Protein AF-A0A1F5R0N8-F1 (afdb_monomer_lite)

Radius of gyration: 27.35 Å; chains: 1; bounding box: 34×76×38 Å

Secondary structure (DSSP, 8-state):
--TTHHHHHHHHHHHHGGG---------------------S--PPP--S-HHHHHHHHHHHTPPP--------

Foldseek 3Di:
DPVPPVVVVVVVVVVVVPPPPPPPPPDPDPPPVPPPCPDPDDDDDDDPPCPPVQVVVCVVVVHDGDDDDDDPD

pLDDT: mean 72.75, std 16.83, range [48.09, 97.31]

Structure (mmCIF, N/CA/C/O backbone):
data_AF-A0A1F5R0N8-F1
#
_entry.id   AF-A0A1F5R0N8-F1
#
loop_
_atom_site.group_PDB
_atom_site.id
_atom_site.type_symbol
_atom_site.label_atom_id
_atom_site.label_alt_id
_atom_site.label_comp_id
_atom_site.label_asym_id
_atom_site.label_entity_id
_atom_site.label_seq_id
_atom_site.pdbx_PDB_ins_code
_atom_site.Cartn_x
_atom_site.Cartn_y
_atom_site.Cartn_z
_atom_site.occupancy
_atom_site.B_iso_or_equiv
_atom_site.auth_seq_id
_atom_site.auth_comp_id
_atom_site.auth_asym_id
_atom_site.auth_atom_id
_atom_site.pdbx_PDB_model_num
ATOM 1 N N . MET A 1 1 ? -5.706 65.391 -20.373 1.00 56.56 1 MET A N 1
ATOM 2 C CA . MET A 1 1 ? -5.255 65.076 -18.996 1.00 56.56 1 MET A CA 1
ATOM 3 C C . MET A 1 1 ? -5.672 63.655 -18.577 1.00 56.56 1 MET A C 1
ATOM 5 O O . MET A 1 1 ? -6.416 63.509 -17.624 1.00 56.56 1 MET A O 1
ATOM 9 N N . ILE A 1 2 ? -5.248 62.596 -19.292 1.00 59.06 2 ILE A N 1
ATOM 10 C CA . ILE A 1 2 ? -5.668 61.193 -18.997 1.00 59.06 2 ILE A CA 1
ATOM 11 C C . ILE A 1 2 ? -4.483 60.194 -19.048 1.00 59.06 2 ILE A C 1
ATOM 13 O O . ILE A 1 2 ? -4.579 59.068 -18.578 1.00 59.06 2 ILE A O 1
ATOM 17 N N . ARG A 1 3 ? -3.305 60.603 -19.542 1.00 57.28 3 ARG A N 1
ATOM 18 C CA . ARG A 1 3 ? -2.161 59.693 -19.765 1.00 57.28 3 ARG A CA 1
ATOM 19 C C . ARG A 1 3 ? -1.333 59.366 -18.510 1.00 57.28 3 ARG A C 1
ATOM 21 O O . ARG A 1 3 ? -0.510 58.464 -18.571 1.00 57.28 3 ARG A O 1
ATOM 28 N N . GLY A 1 4 ? -1.551 60.064 -17.390 1.00 55.75 4 GLY A N 1
ATOM 29 C CA . GLY A 1 4 ? -0.780 59.875 -16.149 1.00 55.75 4 GLY A CA 1
ATOM 30 C C . GLY A 1 4 ? -1.383 58.884 -15.144 1.00 55.75 4 GLY A C 1
ATOM 31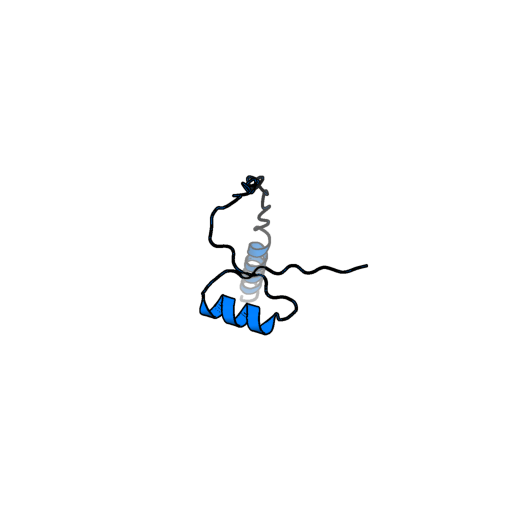 O O . GLY A 1 4 ? -0.641 58.194 -14.451 1.00 55.75 4 GLY A O 1
ATOM 32 N N . SER A 1 5 ? -2.716 58.756 -15.083 1.00 57.09 5 SER A N 1
ATOM 33 C CA . SER A 1 5 ? -3.375 57.939 -14.045 1.00 57.09 5 SER A CA 1
ATOM 34 C C . SER A 1 5 ? -3.328 56.436 -14.309 1.00 57.09 5 SER A C 1
ATOM 36 O O . SER A 1 5 ? -3.330 55.663 -13.358 1.00 57.09 5 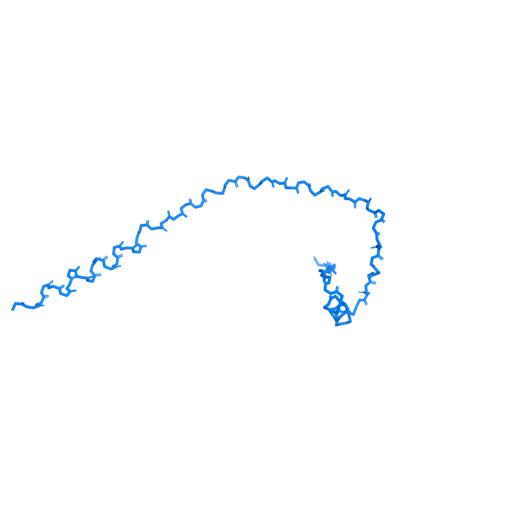SER A O 1
ATOM 38 N N . CYS A 1 6 ? -3.231 56.003 -15.571 1.00 49.78 6 CYS A N 1
ATOM 39 C CA . CYS A 1 6 ? -3.115 54.573 -15.884 1.00 49.78 6 CYS A CA 1
ATOM 40 C C . CYS A 1 6 ? -1.728 54.016 -15.518 1.00 49.78 6 CYS A C 1
ATOM 42 O O . CYS A 1 6 ? -1.612 52.871 -15.090 1.00 49.78 6 CYS A O 1
ATOM 44 N N . PHE A 1 7 ? -0.678 54.837 -15.640 1.00 55.72 7 PHE A N 1
ATOM 45 C CA . PHE A 1 7 ? 0.695 54.401 -15.372 1.00 55.72 7 PHE A CA 1
ATOM 46 C C . PHE A 1 7 ? 0.955 54.219 -13.870 1.00 55.72 7 PHE A C 1
ATOM 48 O O . PHE A 1 7 ? 1.579 53.244 -13.461 1.00 55.72 7 PHE A O 1
ATOM 55 N N . LEU A 1 8 ? 0.400 55.103 -13.033 1.00 57.50 8 LEU A N 1
ATOM 56 C CA . LEU A 1 8 ? 0.506 54.997 -11.574 1.00 57.50 8 LEU A CA 1
ATOM 57 C C . LEU A 1 8 ? -0.253 53.785 -11.009 1.00 57.50 8 LEU A C 1
ATOM 59 O O . LEU A 1 8 ? 0.216 53.165 -10.056 1.00 57.50 8 LEU A O 1
ATOM 63 N N . LEU A 1 9 ? -1.377 53.395 -11.621 1.00 56.38 9 LEU A N 1
ATOM 64 C CA . LEU A 1 9 ? -2.145 52.222 -11.185 1.00 56.38 9 LEU A CA 1
ATOM 65 C C . LEU A 1 9 ? -1.421 50.899 -11.493 1.00 56.38 9 LEU A C 1
ATOM 67 O O . LEU A 1 9 ? -1.525 49.941 -10.730 1.00 56.38 9 LEU A O 1
ATOM 71 N N . LEU A 1 10 ? -0.645 50.858 -12.580 1.00 55.19 10 LEU A N 1
ATOM 72 C CA . LEU A 1 10 ? 0.067 49.657 -13.022 1.00 55.19 10 LEU A CA 1
ATOM 73 C C . LEU A 1 10 ? 1.346 49.395 -12.200 1.00 55.19 10 LEU A C 1
ATOM 75 O O . LEU A 1 10 ? 1.668 48.243 -11.916 1.00 55.19 10 LEU A O 1
ATOM 79 N N . VAL A 1 11 ? 2.022 50.452 -11.727 1.00 59.47 11 VAL A N 1
ATOM 80 C CA . VAL A 1 11 ? 3.170 50.331 -10.803 1.00 59.47 11 VAL A CA 1
ATOM 81 C C . VAL A 1 11 ? 2.722 49.885 -9.402 1.00 59.47 11 VAL A C 1
ATOM 83 O O . VAL A 1 11 ? 3.411 49.092 -8.762 1.00 59.47 11 VAL A O 1
ATOM 86 N N . ALA A 1 12 ? 1.540 50.310 -8.940 1.00 56.56 12 ALA A N 1
ATOM 87 C CA . ALA A 1 12 ? 1.002 49.891 -7.642 1.00 56.56 12 ALA A CA 1
ATOM 88 C C . ALA A 1 12 ? 0.616 48.396 -7.597 1.00 56.56 12 ALA A C 1
ATOM 90 O O . ALA A 1 12 ? 0.823 47.740 -6.577 1.00 56.56 12 ALA A O 1
ATOM 91 N N . LEU A 1 13 ? 0.119 47.832 -8.704 1.00 55.72 13 LEU A N 1
ATOM 92 C CA . LEU A 1 13 ? -0.234 46.407 -8.803 1.00 55.72 13 LEU A CA 1
ATOM 93 C C . LEU A 1 13 ? 0.993 45.481 -8.861 1.00 55.72 13 LEU A C 1
ATOM 95 O O . LEU A 1 13 ? 0.964 44.402 -8.274 1.00 55.72 13 LEU A O 1
ATOM 99 N N . LEU A 1 14 ? 2.090 45.911 -9.495 1.00 57.06 14 LEU A N 1
ATOM 100 C CA . LEU A 1 14 ? 3.353 45.155 -9.507 1.00 57.06 14 LEU A CA 1
ATOM 101 C C . LEU A 1 14 ? 4.125 45.265 -8.184 1.00 57.06 14 LEU A C 1
ATOM 103 O O . LEU A 1 14 ? 4.880 44.357 -7.837 1.00 57.06 14 LEU A O 1
ATOM 107 N N . GLY A 1 15 ? 3.898 46.335 -7.416 1.00 55.50 15 GLY A N 1
ATOM 108 C CA . GLY A 1 15 ? 4.462 46.495 -6.081 1.00 55.50 15 GLY A CA 1
ATOM 109 C C . GLY A 1 15 ? 4.012 45.395 -5.120 1.00 55.50 15 GLY A C 1
ATOM 110 O O . GLY A 1 15 ? 4.856 44.855 -4.414 1.00 55.50 15 GLY A O 1
ATOM 111 N N . VAL A 1 16 ? 2.725 45.013 -5.130 1.00 50.75 16 VAL A N 1
ATOM 112 C CA . VAL A 1 16 ? 2.110 44.057 -4.175 1.00 50.75 16 VAL A CA 1
ATOM 113 C C . VAL A 1 16 ? 2.671 42.632 -4.261 1.00 50.75 16 VAL A C 1
ATOM 115 O O . VAL A 1 16 ? 2.707 41.909 -3.264 1.00 50.75 16 VAL A O 1
ATOM 118 N N . CYS A 1 17 ? 3.201 42.224 -5.415 1.00 48.09 17 CYS A N 1
ATOM 119 C CA . CYS A 1 17 ? 3.802 40.898 -5.578 1.00 48.09 17 CYS A CA 1
ATOM 120 C C . CYS A 1 17 ? 5.220 40.785 -4.984 1.00 48.09 17 CYS A C 1
ATOM 122 O O . CYS A 1 17 ? 5.687 39.671 -4.753 1.00 48.09 17 CYS A O 1
ATOM 124 N N . ALA A 1 18 ? 5.896 41.904 -4.693 1.00 51.88 18 ALA A N 1
ATOM 125 C CA . ALA A 1 18 ? 7.293 41.907 -4.246 1.00 51.88 18 ALA A CA 1
ATOM 126 C C . ALA A 1 18 ? 7.492 41.773 -2.718 1.00 51.88 18 ALA A C 1
ATOM 128 O O . ALA A 1 18 ? 8.632 41.733 -2.265 1.00 51.88 18 ALA A O 1
ATOM 129 N N . HIS A 1 19 ? 6.425 41.702 -1.908 1.00 51.91 19 HIS A N 1
ATOM 130 C CA . HIS A 1 19 ? 6.526 41.721 -0.433 1.00 51.91 19 HIS A CA 1
ATOM 131 C C . HIS A 1 19 ? 5.927 40.516 0.308 1.00 51.91 19 HIS A C 1
ATOM 133 O O . HIS A 1 19 ? 5.702 40.574 1.515 1.00 51.91 19 HIS A O 1
ATOM 139 N N . ARG A 1 20 ? 5.748 39.370 -0.355 1.00 52.25 20 ARG A N 1
ATOM 140 C CA . ARG A 1 20 ? 5.594 38.086 0.357 1.00 52.25 20 ARG A CA 1
ATOM 141 C C . ARG A 1 20 ? 6.675 37.088 -0.023 1.00 52.25 20 ARG A C 1
ATOM 143 O O . ARG A 1 20 ? 6.401 35.972 -0.447 1.00 52.25 20 ARG A O 1
ATOM 150 N N . THR A 1 21 ? 7.920 37.442 0.256 1.00 55.78 21 THR A N 1
ATOM 151 C CA . THR A 1 21 ? 8.881 36.443 0.726 1.00 55.78 21 THR A CA 1
ATOM 152 C C . THR A 1 21 ? 8.435 35.986 2.117 1.00 55.78 21 THR A C 1
ATOM 154 O O . THR A 1 21 ? 8.908 36.471 3.140 1.00 55.78 21 THR A O 1
ATOM 157 N N . HIS A 1 22 ? 7.488 35.045 2.177 1.00 52.66 22 HIS A N 1
ATOM 158 C CA . HIS A 1 22 ? 7.370 34.199 3.360 1.00 52.66 22 HIS A CA 1
ATOM 159 C C . HIS A 1 22 ? 8.619 33.319 3.381 1.00 52.66 22 HIS A C 1
ATOM 161 O O . HIS A 1 22 ? 8.656 32.247 2.779 1.00 52.66 22 HIS A O 1
ATOM 167 N N . ALA A 1 23 ? 9.661 33.798 4.057 1.00 54.09 23 ALA A N 1
ATOM 168 C CA . ALA A 1 23 ? 10.680 32.925 4.600 1.00 54.09 23 ALA A CA 1
ATOM 169 C C . ALA A 1 23 ? 9.959 31.993 5.579 1.00 54.09 23 ALA A C 1
ATOM 171 O O . ALA A 1 23 ? 9.656 32.352 6.717 1.00 54.09 23 ALA A O 1
ATOM 172 N N . ALA A 1 24 ? 9.582 30.817 5.086 1.00 56.72 24 ALA A N 1
ATOM 173 C CA . ALA A 1 24 ? 9.168 29.715 5.921 1.00 56.72 24 ALA A CA 1
ATOM 174 C C . ALA A 1 24 ? 10.394 29.318 6.745 1.00 56.72 24 ALA A C 1
ATOM 176 O O . ALA A 1 24 ? 11.225 28.527 6.306 1.00 56.72 24 ALA A O 1
ATOM 177 N N . T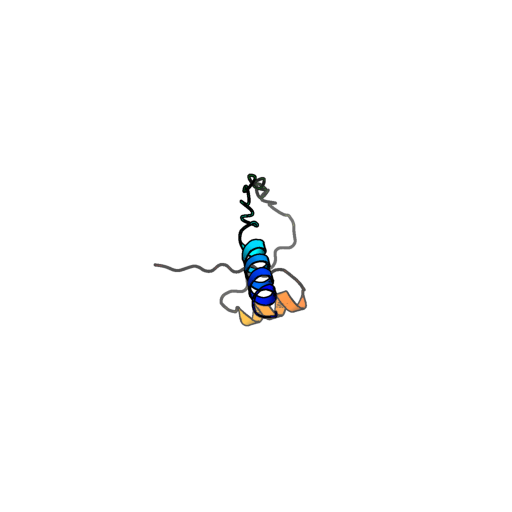HR A 1 25 ? 10.529 29.902 7.935 1.00 58.75 25 THR A N 1
ATOM 178 C CA . THR A 1 25 ? 11.331 29.305 8.994 1.00 58.75 25 THR A CA 1
ATOM 179 C C . THR A 1 25 ? 10.737 27.926 9.228 1.00 58.75 25 THR A C 1
ATOM 181 O O . THR A 1 25 ? 9.679 27.784 9.843 1.00 58.75 25 THR A O 1
ATOM 184 N N . ALA A 1 26 ? 11.384 26.909 8.665 1.00 61.78 26 ALA A N 1
ATOM 185 C CA . ALA A 1 26 ? 11.152 25.529 9.025 1.00 61.78 26 ALA A CA 1
ATOM 186 C C . ALA A 1 26 ? 11.541 25.392 10.500 1.00 61.78 26 ALA A C 1
ATOM 188 O O . ALA A 1 26 ? 12.700 25.167 10.840 1.00 61.78 26 ALA A O 1
ATOM 189 N N . ALA A 1 27 ? 10.569 25.588 11.391 1.00 68.00 27 ALA A N 1
ATOM 190 C CA . ALA A 1 27 ? 10.670 25.067 12.740 1.00 68.00 27 ALA A CA 1
ATOM 191 C C . ALA A 1 27 ? 10.962 23.562 12.619 1.00 68.00 27 ALA A C 1
ATOM 193 O O . ALA A 1 27 ? 10.375 22.916 11.739 1.00 68.00 27 ALA A O 1
ATOM 194 N N . PRO A 1 28 ? 11.851 22.986 13.446 1.00 65.50 28 PRO A N 1
ATOM 195 C CA . PRO A 1 28 ? 12.051 21.549 13.438 1.00 65.50 28 PRO A CA 1
ATOM 196 C C . PRO A 1 28 ? 10.691 20.906 13.702 1.00 65.50 28 PRO A C 1
ATOM 198 O O . PRO A 1 28 ? 10.102 21.067 14.774 1.00 65.50 28 PRO A O 1
ATOM 201 N N . ARG A 1 29 ? 10.151 20.221 12.687 1.00 69.44 29 ARG A N 1
ATOM 202 C CA . ARG A 1 29 ? 9.018 19.322 12.876 1.00 69.44 29 ARG A CA 1
ATOM 203 C C . ARG A 1 29 ? 9.455 18.388 14.002 1.00 69.44 29 ARG A C 1
ATOM 205 O O . ARG A 1 29 ? 10.528 17.806 13.850 1.00 69.44 29 ARG A O 1
ATOM 212 N N . PRO A 1 30 ? 8.707 18.257 15.114 1.00 67.38 30 PRO A N 1
ATOM 213 C CA . PRO A 1 30 ? 9.040 17.235 16.085 1.00 67.38 30 PRO A CA 1
ATOM 214 C C . PRO A 1 30 ? 9.045 15.932 15.302 1.00 67.38 30 PRO A C 1
ATOM 216 O O . PRO A 1 30 ? 8.025 15.549 14.716 1.00 67.38 30 PRO A O 1
ATOM 219 N N . GLU A 1 31 ? 10.227 15.334 15.192 1.00 62.75 31 GLU A N 1
ATOM 220 C CA . GLU A 1 31 ? 10.383 13.995 14.677 1.00 62.75 31 GLU A CA 1
ATOM 221 C C . GLU A 1 31 ? 9.484 13.153 15.561 1.00 62.75 31 GLU A C 1
ATOM 223 O O . GLU A 1 31 ? 9.754 12.929 16.742 1.00 62.75 31 GLU A O 1
ATOM 228 N N . ARG A 1 32 ? 8.313 12.805 15.029 1.00 65.06 32 ARG A N 1
ATOM 229 C CA . ARG A 1 32 ? 7.426 11.874 15.691 1.00 65.06 32 ARG A CA 1
ATOM 230 C C . ARG A 1 32 ? 8.164 10.563 15.546 1.00 65.06 32 ARG A C 1
ATOM 232 O O . ARG A 1 32 ? 7.962 9.880 14.547 1.00 65.06 32 ARG A O 1
ATOM 239 N N . ALA A 1 33 ? 9.074 10.299 16.485 1.00 62.19 33 ALA A N 1
ATOM 240 C CA . ALA A 1 33 ? 9.745 9.029 16.641 1.00 62.19 33 ALA A CA 1
ATOM 241 C C . ALA A 1 33 ? 8.633 7.998 16.520 1.00 62.19 33 ALA A C 1
ATOM 243 O O . ALA A 1 33 ? 7.709 7.970 17.343 1.00 62.19 33 ALA A O 1
ATOM 244 N N . GLY A 1 34 ? 8.618 7.304 15.384 1.00 58.59 34 GLY A N 1
ATOM 245 C CA . GLY A 1 34 ? 7.593 6.336 15.0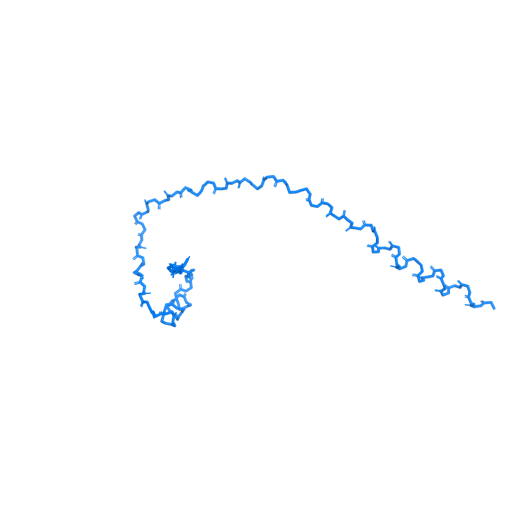73 1.00 58.59 34 GLY A CA 1
ATOM 246 C C . GLY A 1 34 ? 7.740 5.264 16.124 1.00 58.59 34 GLY A C 1
ATOM 247 O O . GLY A 1 34 ? 8.622 4.422 16.012 1.00 58.59 34 GLY A O 1
ATOM 248 N N . ALA A 1 35 ? 6.947 5.348 17.192 1.00 63.47 35 ALA A N 1
ATOM 249 C CA . ALA A 1 35 ? 6.864 4.284 18.162 1.00 63.47 35 ALA A CA 1
ATOM 250 C C . ALA A 1 35 ? 6.444 3.061 17.354 1.00 63.47 35 ALA A C 1
ATOM 252 O O . ALA A 1 35 ? 5.305 3.003 16.882 1.00 63.47 35 ALA A O 1
ATOM 253 N N . VAL A 1 36 ? 7.388 2.146 17.127 1.00 59.66 36 VAL A N 1
ATOM 254 C CA . VAL A 1 36 ? 7.126 0.864 16.489 1.00 59.66 36 VAL A CA 1
ATOM 255 C C . VAL A 1 36 ? 6.181 0.156 17.440 1.00 59.66 36 VAL A C 1
ATOM 257 O O . VAL A 1 36 ? 6.571 -0.386 18.471 1.00 59.66 36 VAL A O 1
ATOM 260 N N . ARG A 1 37 ? 4.886 0.277 17.157 1.00 64.56 37 ARG A N 1
ATOM 261 C CA . ARG A 1 37 ? 3.873 -0.537 17.797 1.00 64.56 37 ARG A CA 1
ATOM 262 C C . ARG A 1 37 ? 4.074 -1.917 17.197 1.00 64.56 37 ARG A C 1
ATOM 264 O O . ARG A 1 37 ? 3.571 -2.188 16.112 1.00 64.56 37 ARG A O 1
ATOM 271 N N . SER A 1 38 ? 4.847 -2.755 17.880 1.00 61.41 38 SER A N 1
ATOM 272 C CA . SER A 1 38 ? 4.769 -4.205 17.719 1.00 61.41 38 SER A CA 1
ATOM 273 C C . SER A 1 38 ? 3.362 -4.589 18.158 1.00 61.41 38 SER A C 1
ATOM 275 O O . SER A 1 38 ? 3.101 -4.768 19.341 1.00 61.41 38 SER A O 1
ATOM 277 N N . GLY A 1 39 ? 2.407 -4.465 17.243 1.00 59.94 39 GLY A N 1
ATOM 278 C CA . GLY A 1 39 ? 0.998 -4.537 17.575 1.00 59.94 39 GLY A CA 1
ATOM 279 C C . GLY A 1 39 ? 0.504 -5.970 17.496 1.00 59.94 39 GLY A C 1
ATOM 280 O O . GLY A 1 39 ? 0.549 -6.553 16.419 1.00 59.94 39 GLY A O 1
ATOM 281 N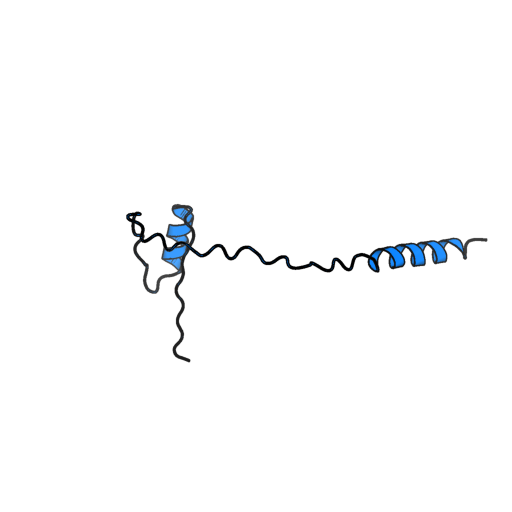 N . GLU A 1 40 ? -0.138 -6.452 18.561 1.00 69.88 40 GLU A N 1
ATOM 282 C CA . GLU A 1 40 ? -1.202 -7.475 18.528 1.00 69.88 40 GLU A CA 1
ATOM 283 C C . GLU A 1 40 ? -2.433 -7.055 17.675 1.00 69.88 40 GLU A C 1
ATOM 285 O O . GLU A 1 40 ? -3.551 -7.530 17.871 1.00 69.88 40 GLU A O 1
ATOM 290 N N . GLY A 1 41 ? -2.270 -6.126 16.729 1.00 72.25 41 GLY A N 1
ATOM 291 C CA . GLY A 1 41 ? -3.318 -5.731 15.800 1.00 72.25 41 GLY A CA 1
ATOM 292 C C . GLY A 1 41 ? -3.529 -6.802 14.725 1.00 72.25 41 GLY A C 1
ATOM 293 O O . GLY A 1 41 ? -2.602 -7.550 14.412 1.00 72.25 41 GLY A O 1
ATOM 294 N N . PRO A 1 42 ? -4.728 -6.880 14.123 1.00 74.19 42 PRO A N 1
ATOM 295 C CA . PRO A 1 42 ? -4.980 -7.811 13.033 1.00 74.19 42 PRO A CA 1
ATOM 296 C C . PRO A 1 42 ? -3.968 -7.598 11.899 1.00 74.19 42 PRO A C 1
ATOM 298 O O . PRO A 1 42 ? -3.916 -6.530 11.287 1.00 74.19 42 PRO A O 1
ATOM 301 N N . VAL A 1 43 ? -3.164 -8.629 11.630 1.00 80.00 43 VAL A N 1
ATOM 302 C CA . VAL A 1 43 ? -2.172 -8.629 10.552 1.00 80.00 43 VAL A CA 1
ATOM 303 C C . VAL A 1 43 ? -2.909 -8.779 9.226 1.00 80.00 43 VAL A C 1
ATOM 305 O O . VAL A 1 43 ? -3.555 -9.795 8.964 1.00 80.00 43 VAL A O 1
ATOM 308 N N . LEU A 1 44 ? -2.837 -7.747 8.385 1.00 81.62 44 LEU A N 1
ATOM 309 C CA . LEU A 1 44 ? -3.334 -7.825 7.015 1.00 81.62 44 LEU A CA 1
ATOM 310 C C . LEU A 1 44 ? -2.346 -8.646 6.174 1.00 81.62 44 LEU A C 1
ATOM 312 O O . LEU A 1 44 ? -1.153 -8.338 6.188 1.00 81.62 44 LEU A O 1
ATOM 316 N N . PRO A 1 45 ? -2.814 -9.668 5.437 1.00 84.69 45 PRO A N 1
ATOM 317 C CA . PRO A 1 45 ? -1.938 -10.446 4.576 1.00 84.69 45 PRO A CA 1
ATOM 318 C C . PRO A 1 45 ? -1.398 -9.569 3.444 1.00 84.69 45 PRO A C 1
ATOM 320 O O . PRO A 1 45 ? -2.147 -8.807 2.826 1.00 84.69 45 PRO A O 1
ATOM 323 N N . PHE A 1 46 ? -0.102 -9.703 3.163 1.00 89.56 46 PHE A N 1
ATOM 324 C CA . PHE A 1 46 ? 0.524 -9.067 2.010 1.00 89.56 46 PHE A CA 1
ATOM 325 C C . PHE A 1 46 ? 0.106 -9.789 0.723 1.00 89.56 46 PHE A C 1
ATOM 327 O O . PHE A 1 46 ? 0.037 -11.017 0.687 1.00 89.56 46 PHE A O 1
ATOM 334 N N . ILE A 1 47 ? -0.197 -9.028 -0.328 1.00 90.88 47 ILE A N 1
ATOM 335 C CA . ILE A 1 47 ? -0.584 -9.572 -1.633 1.00 90.88 47 ILE A CA 1
ATOM 336 C C . ILE A 1 47 ? 0.635 -9.460 -2.545 1.00 90.88 47 ILE A C 1
ATOM 338 O O . ILE A 1 47 ? 0.999 -8.355 -2.941 1.00 90.88 47 ILE A O 1
ATOM 342 N N . GLN A 1 48 ? 1.261 -10.597 -2.855 1.00 93.06 48 GLN A N 1
ATOM 343 C CA . GLN A 1 48 ? 2.396 -10.655 -3.778 1.00 93.06 48 GLN A CA 1
ATOM 344 C C . GLN A 1 48 ? 1.954 -10.345 -5.213 1.00 93.06 48 GLN A C 1
ATOM 346 O O . GLN A 1 48 ? 0.929 -10.860 -5.658 1.00 93.06 48 GLN A O 1
ATOM 351 N N . ASP A 1 49 ? 2.745 -9.526 -5.912 1.00 90.31 49 ASP A N 1
ATOM 352 C CA . ASP A 1 49 ? 2.742 -9.314 -7.371 1.00 90.31 49 ASP A CA 1
ATOM 353 C C . ASP A 1 49 ? 1.406 -8.909 -8.031 1.00 90.31 49 ASP A C 1
ATOM 355 O O . ASP A 1 49 ? 1.317 -8.806 -9.253 1.00 90.31 49 ASP A O 1
ATOM 359 N N . ASP A 1 50 ? 0.366 -8.613 -7.246 1.00 94.00 50 ASP A N 1
ATOM 360 C CA . ASP A 1 50 ? -0.962 -8.240 -7.738 1.00 94.00 50 ASP A CA 1
ATOM 361 C C . ASP A 1 50 ? -1.428 -6.917 -7.124 1.00 94.00 50 ASP A C 1
ATOM 363 O O . ASP A 1 50 ? -2.251 -6.834 -6.201 1.00 94.00 50 ASP A O 1
ATOM 367 N N . TYR A 1 51 ? -0.879 -5.842 -7.684 1.00 93.19 51 TYR A N 1
ATOM 368 C CA . TYR A 1 51 ? -1.226 -4.481 -7.299 1.00 93.19 51 TYR A CA 1
ATOM 369 C C . TYR A 1 51 ? -2.710 -4.162 -7.538 1.00 93.19 51 TYR A C 1
ATOM 371 O O . TYR A 1 51 ? -3.338 -3.481 -6.723 1.00 93.19 51 TYR A O 1
ATOM 379 N N . ALA A 1 52 ? -3.299 -4.665 -8.628 1.00 96.50 52 ALA A N 1
ATOM 380 C CA . ALA A 1 52 ? -4.682 -4.360 -8.990 1.00 96.50 52 ALA A CA 1
ATOM 381 C C . ALA A 1 52 ? -5.665 -4.893 -7.937 1.00 96.50 52 ALA A C 1
ATOM 383 O O . ALA A 1 52 ? -6.554 -4.168 -7.472 1.00 96.50 52 ALA A O 1
ATOM 384 N N . LYS A 1 53 ? -5.459 -6.135 -7.492 1.00 95.12 53 LYS A N 1
ATOM 385 C CA . LYS A 1 53 ? -6.243 -6.751 -6.422 1.00 95.12 53 LYS A CA 1
ATOM 386 C C . LYS A 1 53 ? -6.029 -6.059 -5.081 1.00 95.12 53 LYS A C 1
ATOM 388 O O . LYS A 1 53 ? -7.005 -5.810 -4.369 1.00 95.12 53 LYS A O 1
ATOM 393 N N . ALA A 1 54 ? -4.786 -5.713 -4.743 1.00 94.56 54 ALA A N 1
ATOM 394 C CA . ALA A 1 54 ? -4.480 -4.993 -3.510 1.00 94.56 54 ALA A CA 1
ATOM 395 C C . ALA A 1 54 ? -5.190 -3.631 -3.454 1.00 94.56 54 ALA A C 1
ATOM 397 O O . ALA A 1 54 ? -5.812 -3.293 -2.443 1.00 94.56 54 ALA A O 1
ATOM 398 N N . LEU A 1 55 ? -5.189 -2.890 -4.567 1.00 95.94 55 LEU A N 1
ATOM 399 C CA . LEU A 1 55 ? -5.872 -1.605 -4.674 1.00 95.94 55 LEU A CA 1
ATOM 400 C C . LEU A 1 55 ? -7.391 -1.752 -4.516 1.00 95.94 55 LEU A C 1
ATOM 402 O O . LEU A 1 55 ? -8.001 -0.993 -3.759 1.00 95.94 55 LEU A O 1
ATOM 406 N N . ALA A 1 56 ? -8.006 -2.736 -5.180 1.00 97.06 56 ALA A N 1
ATOM 407 C CA . ALA A 1 56 ? -9.442 -2.988 -5.065 1.00 97.06 56 ALA A CA 1
ATOM 408 C C . ALA A 1 56 ? -9.855 -3.308 -3.616 1.00 97.06 56 ALA A C 1
ATOM 410 O O . ALA A 1 56 ? -10.820 -2.737 -3.100 1.00 97.06 56 ALA A O 1
ATOM 411 N N . LEU A 1 57 ? -9.089 -4.159 -2.926 1.00 93.94 57 LEU A N 1
ATOM 412 C CA . LEU A 1 57 ? -9.343 -4.533 -1.532 1.00 93.94 57 LEU A CA 1
ATOM 413 C C . LEU A 1 57 ? -9.152 -3.362 -0.565 1.00 93.94 57 LEU A C 1
ATOM 415 O O . LEU A 1 57 ? -9.992 -3.159 0.315 1.00 93.94 57 LEU A O 1
ATOM 419 N N . ALA A 1 58 ? -8.091 -2.571 -0.737 1.00 95.19 58 ALA A N 1
ATOM 420 C CA . ALA A 1 58 ? -7.840 -1.394 0.089 1.00 95.19 58 ALA A CA 1
ATOM 421 C C . ALA A 1 58 ? -8.965 -0.358 -0.056 1.00 95.19 58 ALA A C 1
ATOM 423 O O . ALA A 1 58 ? -9.465 0.158 0.944 1.00 95.19 58 ALA A O 1
ATOM 424 N N . ARG A 1 59 ? -9.442 -0.118 -1.288 1.00 96.62 59 ARG A N 1
ATOM 425 C CA . ARG A 1 59 ? -10.578 0.777 -1.561 1.00 96.62 59 ARG A CA 1
ATOM 426 C C . ARG A 1 59 ? -11.875 0.262 -0.948 1.00 96.62 59 ARG A C 1
ATOM 428 O O . ARG A 1 59 ? -12.555 1.026 -0.268 1.00 96.62 59 ARG A O 1
ATOM 435 N N . ALA A 1 60 ? -12.190 -1.020 -1.137 1.00 97.31 60 ALA A N 1
ATOM 436 C CA . ALA A 1 60 ? -13.400 -1.634 -0.593 1.00 97.31 60 ALA A CA 1
ATOM 437 C C . ALA A 1 60 ? -13.440 -1.569 0.942 1.00 97.31 60 ALA A C 1
ATOM 439 O O . ALA A 1 60 ? -14.480 -1.278 1.530 1.00 97.31 60 ALA A O 1
ATOM 440 N N . ARG A 1 61 ? -12.292 -1.789 1.594 1.00 94.31 61 ARG A N 1
ATOM 441 C CA . ARG A 1 61 ? -12.159 -1.771 3.059 1.00 94.31 61 ARG A CA 1
ATOM 442 C C . ARG A 1 61 ? -11.854 -0.387 3.634 1.00 94.31 61 ARG A C 1
ATOM 444 O O . ARG A 1 61 ? -11.818 -0.244 4.850 1.00 94.31 61 ARG A O 1
ATOM 451 N N . LYS A 1 62 ? -11.648 0.622 2.778 1.00 96.56 62 LYS A N 1
ATOM 452 C CA . LYS A 1 62 ? -11.228 1.986 3.146 1.00 96.56 62 LYS A CA 1
ATOM 453 C C . LYS A 1 62 ? -9.966 1.995 4.019 1.00 96.56 62 LYS A C 1
ATOM 455 O O . LYS A 1 62 ? -9.865 2.761 4.974 1.00 96.56 62 LYS A O 1
ATOM 460 N N . LEU A 1 63 ? -9.015 1.127 3.686 1.00 92.25 63 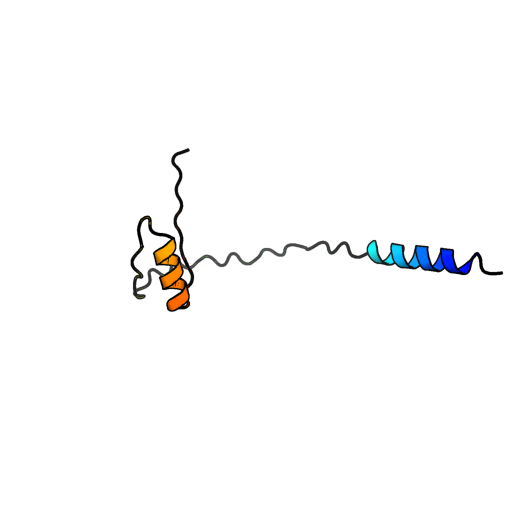LEU A N 1
ATOM 461 C CA . LEU A 1 63 ? -7.739 1.002 4.383 1.00 92.25 63 LEU A CA 1
ATOM 462 C C . LEU A 1 63 ? -6.630 1.728 3.608 1.00 92.25 63 LEU A C 1
ATOM 464 O O . LEU A 1 63 ? -6.686 1.783 2.375 1.00 92.25 63 LEU A O 1
ATOM 468 N N . PRO A 1 64 ? -5.616 2.276 4.300 1.00 92.12 64 PRO A N 1
ATOM 469 C CA . PRO A 1 64 ? -4.408 2.758 3.642 1.00 92.12 64 PRO A CA 1
ATOM 470 C C . PRO A 1 64 ? -3.692 1.603 2.926 1.00 92.12 64 PRO A C 1
ATOM 472 O O . PRO A 1 64 ? -3.698 0.468 3.402 1.00 92.12 64 PRO A O 1
ATOM 475 N N . LEU A 1 65 ? -3.079 1.900 1.777 1.00 92.31 65 LEU A N 1
ATOM 476 C CA . LEU A 1 65 ? -2.336 0.925 0.981 1.00 92.31 65 LEU A CA 1
ATOM 477 C C . LEU A 1 65 ? -0.842 1.032 1.302 1.00 92.31 65 LEU A C 1
ATOM 479 O O . LEU A 1 65 ? -0.261 2.108 1.171 1.00 92.31 65 LEU A O 1
ATOM 483 N N . PHE A 1 66 ? -0.238 -0.081 1.712 1.00 91.88 66 PHE A N 1
ATOM 484 C CA . PHE A 1 66 ? 1.205 -0.204 1.907 1.00 91.88 66 PHE A CA 1
ATOM 485 C C . PHE A 1 66 ? 1.803 -0.997 0.744 1.00 91.88 66 PHE A C 1
ATOM 487 O O . PHE A 1 66 ? 1.281 -2.055 0.393 1.00 91.88 66 PHE A O 1
ATOM 494 N N . ILE A 1 67 ? 2.867 -0.469 0.140 1.00 92.50 67 ILE A N 1
ATOM 495 C CA . ILE A 1 67 ? 3.548 -1.066 -1.012 1.00 92.50 67 ILE A CA 1
ATOM 496 C C . ILE A 1 67 ? 5.029 -1.130 -0.673 1.00 92.50 67 ILE A C 1
ATOM 498 O O . ILE A 1 67 ? 5.630 -0.109 -0.342 1.00 92.50 67 ILE A O 1
ATOM 502 N N . GLU A 1 68 ? 5.605 -2.321 -0.777 1.00 90.38 68 GLU A N 1
ATOM 503 C CA . GLU A 1 68 ? 7.050 -2.496 -0.785 1.00 90.38 68 GLU A CA 1
ATOM 504 C C . GLU A 1 68 ? 7.504 -2.619 -2.243 1.00 90.38 68 GLU A C 1
ATOM 506 O O . GLU A 1 68 ? 7.001 -3.464 -2.982 1.00 90.38 68 GLU A O 1
ATOM 511 N N . SER A 1 69 ? 8.415 -1.749 -2.673 1.00 90.06 69 SER A N 1
ATOM 512 C CA . SER A 1 69 ? 9.019 -1.806 -4.004 1.00 90.06 69 SER A CA 1
ATOM 513 C C . SER A 1 69 ? 10.528 -1.910 -3.855 1.00 90.06 69 SER A C 1
ATOM 515 O O . SER A 1 69 ? 11.151 -0.992 -3.317 1.00 90.06 69 SER A O 1
ATOM 517 N N . TRP A 1 70 ? 11.100 -3.005 -4.348 1.00 87.62 70 TRP A N 1
ATOM 518 C CA . TRP A 1 70 ? 12.539 -3.228 -4.359 1.00 87.62 70 TRP A CA 1
ATOM 519 C C . TRP A 1 70 ? 13.068 -3.352 -5.785 1.00 87.62 70 TRP A C 1
ATOM 521 O O . TRP A 1 70 ? 12.363 -3.769 -6.705 1.00 87.62 70 TRP A O 1
ATOM 531 N N . ALA A 1 71 ? 14.328 -2.976 -5.944 1.00 85.56 71 ALA A N 1
ATOM 532 C CA . ALA A 1 71 ? 15.046 -2.952 -7.195 1.00 85.56 71 ALA A CA 1
ATOM 533 C C . ALA A 1 71 ? 16.500 -3.423 -6.986 1.00 85.56 71 ALA A C 1
ATOM 535 O O . ALA A 1 71 ? 17.118 -2.983 -6.018 1.00 85.56 71 ALA A O 1
ATOM 536 N N . PRO A 1 72 ? 17.060 -4.278 -7.868 1.00 84.62 72 PRO A N 1
ATOM 537 C CA . PRO A 1 72 ? 18.395 -4.870 -7.699 1.00 84.62 72 PRO A CA 1
ATOM 538 C C . PRO A 1 72 ? 19.578 -3.989 -8.136 1.00 84.62 72 PRO A C 1
ATOM 540 O O . PRO A 1 72 ? 20.701 -4.491 -8.170 1.00 84.62 72 PRO A O 1
ATOM 543 N N . TRP A 1 73 ? 19.339 -2.739 -8.541 1.00 77.62 73 TRP A N 1
ATOM 544 C CA . TRP A 1 73 ? 20.351 -1.853 -9.131 1.00 77.62 73 TRP A CA 1
ATOM 545 C C . TRP A 1 73 ? 20.946 -0.860 -8.133 1.00 77.62 73 TRP A C 1
ATOM 547 O O . TRP A 1 73 ? 20.191 -0.336 -7.283 1.00 77.62 73 TRP A O 1
#

Sequence (73 aa):
MIRGSCFLLLVALLGVCAHRTHAATAAPRPERAGAVRSGEGPVLPFIQDDYAKALALARARKLPLFIESWAPW